Protein AF-A0A7X8WAV1-F1 (afdb_monomer_lite)

pLDDT: mean 70.82, std 13.36, range [43.78, 95.0]

Sequence (131 aa):
MRNRMIINSLVCFLCISCIRSDGENLIQEINNDFLERIELSKKHIIMNVGDEILLCDIITGKFFSDYENTIIITHYPSNITVPEYNWMSSDPMVAEIRDNKLIGIFPGEALLIVKVKGLDEEAICSVTVLE

Foldseek 3Di:
DPDPVVVVVVVVVVVVVVVVVVVVVVVVVVVVVVVVVVVLQDWAKEKDFDPDAWEADPVVLDTPVVPQRQIDIATRVRPDDPFDKDKDKPDVCQWDDDPRTIDGGDFDKIKMKIDTPPDPHIYIDIHGHDD

Radius of gyration: 26.81 Å; chains: 1; bounding box: 36×29×94 Å

Secondary structure (DSSP, 8-state):
--SHHHHHHHHHHHHHHHHHHHHHHHHHHHHHHHHHHHHHHS-EEEEEE-SPPEEEETTTTEE--SS--BEEEEEESS------EEEEES-TTTEEEETTEEEE-SSEEEEEEEEETT-S-EEEEEEEEE-

Structure (mmCIF, N/CA/C/O backbone):
data_AF-A0A7X8WAV1-F1
#
_entry.id   AF-A0A7X8WAV1-F1
#
loop_
_atom_site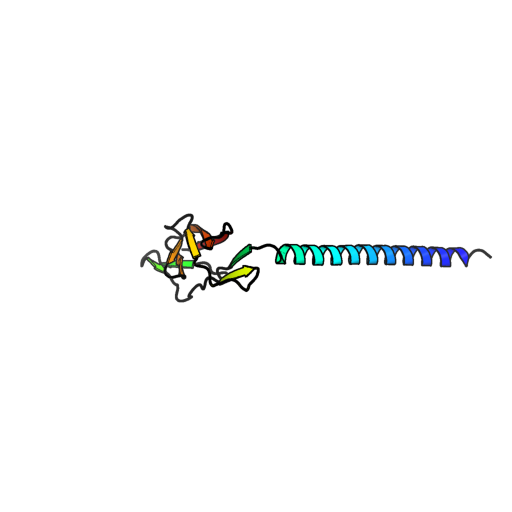.group_PDB
_atom_site.id
_atom_site.type_symbol
_atom_site.label_atom_id
_atom_site.label_alt_id
_atom_site.label_comp_id
_atom_site.label_asym_id
_atom_site.label_entity_id
_atom_site.label_seq_id
_atom_site.pdbx_PDB_ins_code
_atom_site.Cartn_x
_atom_site.Cartn_y
_atom_site.Cartn_z
_atom_site.occupancy
_atom_site.B_iso_or_equiv
_atom_site.auth_seq_id
_atom_site.auth_comp_id
_atom_site.auth_asym_id
_atom_site.auth_atom_id
_atom_site.pdbx_PDB_model_num
ATOM 1 N N . MET A 1 1 ? 14.905 15.978 73.393 1.00 45.62 1 MET A N 1
ATOM 2 C CA . MET A 1 1 ? 13.665 15.509 72.727 1.00 45.62 1 MET A CA 1
ATOM 3 C C . MET A 1 1 ? 13.384 16.327 71.459 1.00 45.62 1 MET A C 1
ATOM 5 O O . MET A 1 1 ? 12.458 17.123 71.447 1.00 45.62 1 MET A O 1
ATOM 9 N N . ARG A 1 2 ? 14.191 16.190 70.391 1.00 43.78 2 ARG A N 1
ATOM 10 C CA . ARG A 1 2 ? 13.973 16.956 69.143 1.00 43.78 2 ARG A CA 1
ATOM 11 C C . ARG A 1 2 ? 14.469 16.250 67.869 1.00 43.78 2 ARG A C 1
ATOM 13 O O . ARG A 1 2 ? 14.844 16.917 66.928 1.00 43.78 2 ARG A O 1
ATOM 20 N N . ASN A 1 3 ? 14.463 14.910 67.836 1.00 45.16 3 ASN A N 1
ATOM 21 C CA . ASN A 1 3 ? 14.879 14.135 66.648 1.00 45.16 3 ASN A CA 1
ATOM 22 C C . ASN A 1 3 ? 13.829 13.145 66.114 1.00 45.16 3 ASN A C 1
ATOM 24 O O . ASN A 1 3 ? 14.013 12.617 65.028 1.00 45.16 3 ASN A O 1
ATOM 28 N N . ARG A 1 4 ? 12.710 12.903 66.814 1.00 45.94 4 ARG A N 1
ATOM 29 C CA . ARG A 1 4 ? 11.646 12.005 66.308 1.00 45.94 4 ARG A CA 1
ATOM 30 C C . ARG A 1 4 ? 10.598 12.707 65.432 1.00 45.94 4 ARG A C 1
ATOM 32 O O . ARG A 1 4 ? 9.920 12.046 64.660 1.00 45.94 4 ARG A O 1
ATOM 39 N N . MET A 1 5 ? 10.493 14.036 65.510 1.00 45.38 5 MET A N 1
ATOM 40 C CA . MET A 1 5 ? 9.473 14.810 64.783 1.00 45.38 5 MET A CA 1
ATOM 41 C C . MET A 1 5 ? 9.882 15.127 63.333 1.00 45.38 5 MET A C 1
ATOM 43 O O . MET A 1 5 ? 9.029 15.203 62.457 1.00 45.38 5 MET A O 1
ATOM 47 N N . ILE A 1 6 ? 11.189 15.250 63.065 1.00 51.16 6 ILE A N 1
ATOM 48 C CA . ILE A 1 6 ? 11.727 15.562 61.728 1.00 51.16 6 ILE A CA 1
ATOM 49 C C . ILE A 1 6 ? 11.737 14.314 60.829 1.00 51.16 6 ILE A C 1
ATOM 51 O O . ILE A 1 6 ? 11.436 14.417 59.645 1.00 51.16 6 ILE A O 1
ATOM 55 N N . ILE A 1 7 ? 11.989 13.126 61.396 1.00 52.16 7 ILE A N 1
ATOM 56 C CA . ILE A 1 7 ? 12.009 11.855 60.649 1.00 52.16 7 ILE A CA 1
ATOM 57 C C . ILE A 1 7 ? 10.598 11.480 60.169 1.00 52.16 7 ILE A C 1
ATOM 59 O O . ILE A 1 7 ? 10.430 11.173 58.9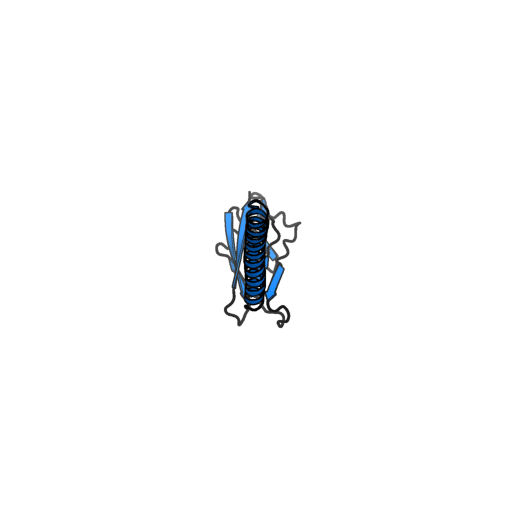96 1.00 52.16 7 ILE A O 1
ATOM 63 N N . ASN A 1 8 ? 9.571 11.594 61.024 1.00 50.69 8 ASN A N 1
ATOM 64 C CA . ASN A 1 8 ? 8.184 11.355 60.598 1.00 50.69 8 ASN A CA 1
ATOM 65 C C . ASN A 1 8 ? 7.717 12.361 59.533 1.00 50.69 8 ASN A C 1
ATOM 67 O O . ASN A 1 8 ? 6.972 11.987 58.637 1.00 50.69 8 ASN A O 1
ATOM 71 N N . SER A 1 9 ? 8.176 13.616 59.599 1.00 55.56 9 SER A N 1
ATOM 72 C CA . SER A 1 9 ? 7.830 14.636 58.602 1.00 55.56 9 SER A CA 1
ATOM 73 C C . SER A 1 9 ? 8.492 14.366 57.243 1.00 55.56 9 SER A C 1
ATOM 75 O O . SER A 1 9 ? 7.801 14.359 56.228 1.00 55.56 9 SER A O 1
ATOM 77 N N . LEU A 1 10 ? 9.798 14.057 57.201 1.00 56.84 10 LEU A N 1
ATOM 78 C CA . LEU A 1 10 ? 10.494 13.731 55.945 1.00 56.84 10 LEU A CA 1
ATOM 79 C C . LEU A 1 10 ? 9.969 12.449 55.286 1.00 56.84 10 LEU A C 1
ATOM 81 O O . LEU A 1 10 ? 9.836 12.418 54.066 1.00 56.84 10 LEU A O 1
ATOM 85 N N . VAL A 1 11 ? 9.645 11.415 56.072 1.00 58.19 11 VAL A N 1
ATOM 86 C CA . VAL A 1 11 ? 9.032 10.184 55.543 1.00 58.19 11 VAL A CA 1
ATOM 87 C C . VAL A 1 11 ? 7.658 10.494 54.943 1.00 58.19 11 VAL A C 1
ATOM 89 O O . VAL A 1 11 ? 7.381 10.056 53.833 1.00 58.19 11 VAL A O 1
ATOM 92 N N . CYS A 1 12 ? 6.838 11.328 55.595 1.00 56.00 12 CYS A N 1
ATOM 93 C CA . CYS A 1 12 ? 5.566 11.778 55.025 1.00 56.00 12 CYS A CA 1
ATOM 94 C C . CYS A 1 12 ? 5.748 12.563 53.717 1.00 56.00 12 CYS A C 1
ATOM 96 O O . CYS A 1 12 ? 5.014 12.309 52.768 1.00 56.00 12 CYS A O 1
ATOM 98 N N . PHE A 1 13 ? 6.720 13.478 53.625 1.00 57.41 13 PHE A N 1
ATOM 99 C CA . PHE A 1 13 ? 6.976 14.231 52.389 1.00 57.41 13 PHE A CA 1
ATOM 100 C C . PHE A 1 13 ? 7.430 13.332 51.235 1.00 57.41 13 PHE A C 1
ATOM 102 O O . PHE A 1 13 ? 6.928 13.496 50.126 1.00 57.41 13 PHE A O 1
ATOM 109 N N . LEU A 1 14 ? 8.313 12.363 51.503 1.00 56.88 14 LEU A 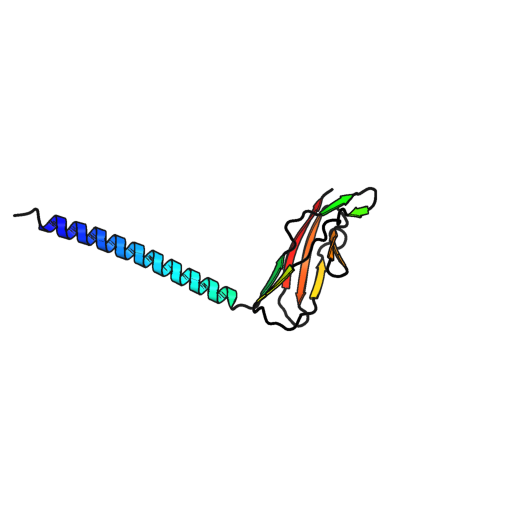N 1
ATOM 110 C CA . LEU A 1 14 ? 8.755 11.382 50.507 1.00 56.88 14 LEU A CA 1
ATOM 111 C C . LEU A 1 14 ? 7.594 10.483 50.055 1.00 56.88 14 LEU A C 1
ATOM 113 O O . LEU A 1 14 ? 7.403 10.285 48.858 1.00 56.88 14 LEU A O 1
ATOM 117 N N . CYS A 1 15 ? 6.761 10.009 50.987 1.00 55.31 15 CYS A N 1
ATOM 118 C CA . CYS A 1 15 ? 5.572 9.224 50.656 1.00 55.31 15 CYS A CA 1
ATOM 119 C C . CYS A 1 15 ? 4.562 10.029 49.828 1.00 55.31 15 CYS A C 1
ATOM 121 O O . CYS A 1 15 ? 4.050 9.510 48.844 1.00 55.31 15 CYS A O 1
ATOM 123 N N . ILE A 1 16 ? 4.304 11.296 50.169 1.00 60.53 16 ILE A N 1
ATOM 124 C CA . ILE A 1 16 ? 3.382 12.162 49.415 1.00 60.53 16 ILE A CA 1
ATOM 125 C C . ILE A 1 16 ? 3.928 12.453 48.013 1.00 60.53 16 ILE A C 1
ATOM 127 O O . ILE A 1 16 ? 3.154 12.456 47.059 1.00 60.53 16 ILE A O 1
ATOM 131 N N . SER A 1 17 ? 5.242 12.663 47.859 1.00 57.62 17 SER A N 1
ATOM 132 C CA . SER A 1 17 ? 5.842 12.847 46.533 1.00 57.62 17 SER A CA 1
ATOM 133 C C . SER A 1 17 ? 5.768 11.586 45.672 1.00 57.62 17 SER A C 1
ATOM 135 O O . SER A 1 17 ? 5.478 11.708 44.486 1.00 57.62 17 SER A O 1
ATOM 137 N N . CYS A 1 18 ? 5.952 10.393 46.253 1.00 54.22 18 CYS A N 1
ATOM 138 C CA . CYS A 1 18 ? 5.779 9.133 45.524 1.00 54.22 18 CYS A CA 1
ATOM 139 C C . CYS A 1 18 ? 4.312 8.918 45.137 1.00 54.22 18 CYS A C 1
ATOM 141 O O . CYS A 1 18 ? 4.033 8.698 43.971 1.00 54.22 18 CYS A O 1
ATOM 143 N N . ILE A 1 19 ? 3.366 9.114 46.065 1.00 61.75 19 ILE A N 1
ATOM 144 C CA . ILE A 1 19 ? 1.921 9.003 45.787 1.00 61.75 19 ILE A CA 1
ATOM 145 C C . ILE A 1 19 ? 1.492 9.981 44.686 1.00 61.75 19 ILE A C 1
ATOM 147 O O . ILE A 1 19 ? 0.677 9.637 43.833 1.00 61.75 19 ILE A O 1
ATOM 151 N N . ARG A 1 20 ? 2.035 11.204 44.690 1.00 61.31 20 ARG A N 1
ATOM 152 C CA . ARG A 1 20 ? 1.764 12.193 43.646 1.00 61.31 20 ARG A CA 1
ATOM 153 C C . ARG A 1 20 ? 2.348 11.769 42.298 1.00 61.31 20 ARG A C 1
ATOM 155 O O . ARG A 1 20 ? 1.641 11.869 41.306 1.00 61.31 20 ARG A O 1
ATOM 162 N N . SER A 1 21 ? 3.592 11.294 42.267 1.00 66.50 21 SER A N 1
ATOM 163 C CA . SER A 1 21 ? 4.234 10.813 41.037 1.00 66.50 21 SER A CA 1
ATOM 164 C C . SER A 1 21 ? 3.520 9.586 40.464 1.00 66.50 21 SER A C 1
ATOM 166 O O . SER A 1 21 ? 3.274 9.530 39.264 1.00 66.50 21 SER A O 1
ATOM 168 N N . ASP A 1 22 ? 3.147 8.631 41.316 1.00 69.12 22 ASP A N 1
ATOM 169 C CA . ASP A 1 22 ? 2.408 7.429 40.927 1.00 69.12 22 ASP A CA 1
ATOM 170 C C . ASP A 1 22 ? 1.005 7.798 40.426 1.00 69.12 22 ASP A C 1
ATOM 172 O O . ASP A 1 22 ? 0.546 7.282 39.412 1.00 69.12 22 ASP A O 1
ATOM 176 N N . GLY A 1 23 ? 0.338 8.750 41.088 1.00 67.94 23 GLY A N 1
ATOM 177 C CA . GLY A 1 23 ? -0.953 9.280 40.652 1.00 67.94 23 GLY A CA 1
ATOM 178 C C . GLY A 1 23 ? -0.887 10.012 39.309 1.00 67.94 23 GLY A C 1
ATOM 179 O O . GLY A 1 23 ? -1.766 9.822 38.473 1.00 67.94 23 GLY A O 1
ATOM 180 N N . GLU A 1 24 ? 0.150 10.821 39.073 1.00 73.44 24 GLU A N 1
ATOM 181 C CA . GLU A 1 24 ? 0.365 11.505 37.790 1.00 73.44 24 GLU A CA 1
ATOM 182 C C . GLU A 1 24 ? 0.642 10.499 36.655 1.00 73.44 24 GLU A C 1
ATOM 184 O O . GLU A 1 24 ? 0.060 10.641 35.578 1.00 73.44 24 GLU A O 1
ATOM 189 N N . ASN A 1 25 ? 1.420 9.438 36.907 1.00 71.75 25 ASN A N 1
ATOM 190 C CA . ASN A 1 25 ? 1.649 8.355 35.941 1.00 71.75 25 ASN A CA 1
ATOM 191 C C . ASN A 1 25 ? 0.360 7.579 35.620 1.00 71.75 25 ASN A C 1
ATOM 193 O O . ASN A 1 25 ? 0.046 7.367 34.452 1.00 71.75 25 ASN A O 1
ATOM 197 N N . LEU A 1 26 ? -0.437 7.222 36.634 1.00 69.88 26 LEU A N 1
ATOM 198 C CA . LEU A 1 26 ? -1.713 6.520 36.438 1.00 69.88 26 LEU A CA 1
ATOM 199 C C . LEU A 1 26 ? -2.719 7.356 35.636 1.00 69.88 26 LEU A C 1
ATOM 201 O O . LEU A 1 26 ? -3.432 6.827 34.786 1.00 69.88 26 LEU A O 1
ATOM 205 N N . ILE A 1 27 ? -2.777 8.669 35.880 1.00 74.88 27 ILE A N 1
ATOM 206 C CA . ILE A 1 27 ? -3.626 9.581 35.100 1.00 74.88 27 ILE A CA 1
ATOM 207 C C . ILE A 1 27 ? -3.171 9.612 33.637 1.00 74.88 27 ILE A C 1
ATOM 209 O O . ILE A 1 27 ? -4.011 9.602 32.740 1.00 74.88 27 ILE A O 1
ATOM 213 N N . GLN A 1 28 ? -1.862 9.631 33.380 1.00 72.81 28 GLN A N 1
ATOM 214 C CA . GLN A 1 28 ? -1.329 9.582 32.018 1.00 72.81 28 GLN A CA 1
ATOM 215 C C . GLN A 1 28 ? -1.661 8.260 31.319 1.00 72.81 28 GLN A C 1
ATOM 217 O O . GLN A 1 28 ? -2.124 8.288 30.183 1.00 72.81 28 GLN A O 1
ATOM 222 N N . GLU A 1 29 ? -1.500 7.122 31.992 1.00 75.75 29 GLU A N 1
ATOM 223 C CA . GLU A 1 29 ? -1.843 5.805 31.442 1.00 75.75 29 GLU A CA 1
ATOM 224 C C . GLU A 1 29 ? -3.336 5.692 31.101 1.00 75.75 29 GLU A C 1
ATOM 226 O O . GLU A 1 29 ? -3.680 5.270 29.999 1.00 75.75 29 GLU A O 1
ATOM 231 N N . ILE A 1 30 ? -4.225 6.143 31.995 1.00 77.81 30 ILE A N 1
ATOM 232 C CA . ILE A 1 30 ? -5.678 6.157 31.752 1.00 77.81 30 ILE A CA 1
ATOM 233 C C . ILE A 1 30 ? -6.031 7.076 30.579 1.00 77.81 30 ILE A C 1
ATOM 235 O O . ILE A 1 30 ? -6.861 6.722 29.743 1.00 77.81 30 ILE A O 1
ATOM 239 N N . ASN A 1 31 ? -5.411 8.256 30.503 1.00 81.19 31 ASN A N 1
ATOM 240 C CA . ASN A 1 31 ? -5.645 9.179 29.397 1.00 81.19 31 ASN A CA 1
ATOM 241 C C . ASN A 1 31 ? -5.174 8.580 28.067 1.00 81.19 31 ASN A C 1
ATOM 243 O O . ASN A 1 31 ? -5.882 8.705 27.071 1.00 81.19 31 ASN A O 1
ATOM 247 N N . ASN A 1 32 ? -4.026 7.900 28.050 1.00 72.25 32 ASN A N 1
ATOM 248 C CA . ASN A 1 32 ? -3.515 7.228 26.858 1.00 72.25 32 ASN A CA 1
ATOM 249 C C . ASN A 1 32 ? -4.446 6.087 26.410 1.00 72.25 32 ASN A C 1
ATOM 251 O O . ASN A 1 32 ? -4.805 6.045 25.237 1.00 72.25 32 ASN A O 1
ATOM 255 N N . ASP A 1 33 ? -4.914 5.235 27.332 1.00 81.94 33 ASP A N 1
ATOM 256 C CA . ASP A 1 33 ? -5.884 4.162 27.035 1.00 81.94 33 ASP A CA 1
ATOM 257 C C . ASP A 1 33 ? -7.216 4.729 26.514 1.00 81.94 33 ASP A C 1
ATOM 259 O O . ASP A 1 33 ? -7.790 4.224 25.549 1.00 81.94 33 ASP A O 1
ATOM 263 N N . PHE A 1 34 ? -7.706 5.828 27.097 1.00 78.31 34 PHE A N 1
ATOM 264 C CA . PHE A 1 34 ? -8.930 6.479 26.629 1.00 78.31 34 PHE A CA 1
ATOM 265 C C . PHE A 1 34 ? -8.776 7.074 25.222 1.00 78.31 34 PHE A C 1
ATOM 267 O O . PHE A 1 34 ? -9.679 6.934 24.394 1.00 78.31 34 PHE A O 1
ATOM 274 N N . LEU A 1 35 ? -7.638 7.709 24.931 1.00 72.50 35 LEU A N 1
ATOM 275 C CA . LEU A 1 35 ? -7.334 8.242 23.602 1.00 72.50 35 LEU A CA 1
ATOM 276 C C . LEU A 1 35 ? -7.206 7.125 22.559 1.00 72.50 35 LEU A C 1
ATOM 278 O O . LEU A 1 35 ? -7.766 7.258 21.472 1.00 72.50 35 LEU A O 1
ATOM 282 N N . GLU A 1 36 ? -6.558 6.010 22.901 1.00 71.94 36 GLU A N 1
ATOM 283 C CA . GLU A 1 36 ? -6.465 4.827 22.039 1.00 71.94 36 GLU A CA 1
ATOM 284 C C . GLU A 1 36 ? -7.858 4.265 21.717 1.00 71.94 36 GLU A C 1
ATOM 286 O O . GLU A 1 36 ? -8.184 4.019 20.556 1.00 71.94 36 GLU A O 1
ATOM 291 N N . ARG A 1 37 ? -8.741 4.151 22.718 1.00 71.06 37 ARG A N 1
ATOM 292 C CA . ARG A 1 37 ? -10.133 3.708 22.515 1.00 71.06 37 ARG A CA 1
ATOM 293 C C . ARG A 1 37 ? -10.943 4.662 21.645 1.00 71.06 37 ARG A C 1
ATOM 295 O O . ARG A 1 37 ? -11.750 4.200 20.840 1.00 71.06 37 ARG A O 1
ATOM 302 N N . ILE A 1 38 ? -10.757 5.973 21.803 1.00 70.94 38 ILE A N 1
ATOM 303 C CA . ILE A 1 38 ? -11.401 6.961 20.931 1.00 70.94 38 ILE A CA 1
ATOM 304 C C . ILE A 1 38 ? -10.916 6.778 19.494 1.00 70.94 38 ILE A C 1
ATOM 306 O O . ILE A 1 38 ? -11.746 6.748 18.587 1.00 70.94 38 ILE A O 1
ATOM 310 N N . GLU A 1 39 ? -9.613 6.621 19.278 1.00 67.44 39 GLU A N 1
ATOM 311 C CA . GLU A 1 39 ? -9.045 6.455 17.939 1.00 67.44 39 GLU A CA 1
ATOM 312 C C . GLU A 1 39 ? -9.532 5.164 17.268 1.00 67.44 39 GLU A C 1
ATOM 314 O O . GLU A 1 39 ? -9.990 5.191 16.128 1.00 67.44 39 GLU A O 1
ATOM 319 N N . LEU A 1 40 ? -9.580 4.059 18.015 1.00 63.75 40 LEU A N 1
ATOM 320 C CA . LEU A 1 40 ? -10.122 2.777 17.552 1.00 63.75 40 LEU A CA 1
ATOM 321 C C . LEU A 1 40 ? -11.640 2.806 17.300 1.00 63.75 40 LEU A C 1
ATOM 323 O O . LEU A 1 40 ? -12.161 1.950 16.584 1.00 63.75 40 LEU A O 1
ATOM 327 N N . SER A 1 41 ? -12.364 3.767 17.884 1.00 64.88 41 SER A N 1
ATOM 328 C CA . SER A 1 41 ? -13.800 3.962 17.641 1.00 64.88 41 SER A CA 1
ATOM 329 C C . SER A 1 41 ? -14.103 4.797 16.394 1.00 64.88 41 SER A C 1
ATOM 331 O O . SER A 1 41 ? -15.223 4.740 15.878 1.00 64.88 41 SER A O 1
ATOM 333 N N . LYS A 1 42 ? -13.126 5.566 15.892 1.00 70.38 42 LYS A N 1
ATOM 334 C CA . LYS A 1 42 ? -13.283 6.335 14.657 1.00 70.38 42 LYS A CA 1
ATOM 335 C C . LYS A 1 42 ? -13.246 5.391 13.470 1.00 70.38 42 LYS A C 1
ATOM 337 O O . LYS A 1 42 ? -12.404 4.499 13.383 1.00 70.38 42 LYS A O 1
ATOM 342 N N . LYS A 1 43 ? -14.145 5.625 12.523 1.00 67.75 43 LYS A N 1
ATOM 343 C CA . LYS A 1 43 ? -14.110 4.927 11.249 1.00 67.75 43 LYS A CA 1
ATOM 344 C C . LYS A 1 43 ? -12.903 5.413 10.456 1.00 67.75 43 LYS A C 1
ATOM 346 O O . LYS A 1 43 ? -12.769 6.611 10.262 1.00 67.75 43 LYS A O 1
ATOM 351 N N . HIS A 1 44 ? -12.043 4.500 10.029 1.00 70.94 44 HIS A N 1
ATOM 352 C CA . HIS A 1 44 ? -10.872 4.845 9.231 1.00 70.94 44 HIS A CA 1
ATOM 353 C C . HIS A 1 44 ? -10.419 3.656 8.381 1.00 70.94 44 HIS A C 1
ATOM 355 O O . HIS A 1 44 ? -10.766 2.499 8.652 1.00 70.94 44 HIS A O 1
ATOM 361 N N . ILE A 1 45 ? -9.660 3.965 7.331 1.00 72.38 45 ILE A N 1
ATOM 362 C CA . ILE A 1 45 ? -9.074 2.998 6.405 1.00 72.38 45 ILE A CA 1
ATOM 363 C C . ILE A 1 45 ? -7.560 3.138 6.503 1.00 72.38 45 ILE A C 1
ATOM 365 O O . ILE A 1 45 ? -7.035 4.248 6.490 1.00 72.38 45 ILE A O 1
ATOM 369 N N . ILE A 1 46 ? -6.862 2.012 6.588 1.00 74.88 46 ILE A N 1
ATOM 370 C CA . ILE A 1 46 ? -5.401 1.965 6.571 1.00 74.88 46 ILE A CA 1
ATOM 371 C C . ILE A 1 46 ? -4.986 1.180 5.334 1.00 74.88 46 ILE A C 1
ATOM 373 O O . ILE A 1 46 ? -5.425 0.042 5.142 1.00 74.88 46 ILE A O 1
ATOM 377 N N . MET A 1 47 ? -4.145 1.792 4.502 1.00 73.88 47 MET A N 1
ATOM 378 C CA . MET A 1 47 ? -3.474 1.122 3.395 1.00 73.88 47 MET A CA 1
ATOM 379 C C . MET A 1 47 ? -2.030 0.850 3.796 1.00 73.88 47 MET A C 1
ATOM 381 O O . MET A 1 47 ? -1.274 1.788 4.030 1.00 73.88 47 MET A O 1
ATOM 385 N N . ASN A 1 48 ? -1.656 -0.426 3.802 1.00 68.56 48 ASN A N 1
ATOM 386 C CA . ASN A 1 48 ? -0.269 -0.843 3.919 1.00 68.56 48 ASN A CA 1
ATOM 387 C C . ASN A 1 48 ? 0.151 -1.475 2.594 1.00 68.56 48 ASN A C 1
ATOM 389 O O . ASN A 1 48 ? -0.363 -2.523 2.193 1.00 68.56 48 ASN A O 1
ATOM 393 N N . VAL A 1 49 ? 1.084 -0.819 1.920 1.00 66.12 49 VAL A N 1
ATOM 394 C CA . VAL A 1 49 ? 1.925 -1.451 0.909 1.00 66.12 49 VAL A CA 1
ATOM 395 C C . VAL A 1 49 ? 3.103 -1.996 1.711 1.00 66.12 49 VAL A C 1
ATOM 397 O O . VAL A 1 49 ? 3.695 -1.230 2.470 1.00 66.12 49 VAL A O 1
ATOM 400 N N . GLY A 1 50 ? 3.369 -3.310 1.660 1.00 57.91 50 GLY A N 1
ATOM 401 C CA . GLY A 1 50 ? 4.567 -3.878 2.305 1.00 57.91 50 GLY A CA 1
ATOM 402 C C . GLY A 1 50 ? 5.791 -3.046 1.919 1.00 57.91 50 GLY A C 1
ATOM 403 O O . GLY A 1 50 ? 5.754 -2.470 0.840 1.00 57.91 50 GLY A O 1
ATOM 404 N N . ASP A 1 51 ? 6.787 -2.917 2.804 1.00 52.28 51 ASP A N 1
ATOM 405 C CA . ASP A 1 51 ? 7.901 -1.936 2.807 1.00 52.28 51 ASP A CA 1
ATOM 406 C C . ASP A 1 51 ? 8.810 -1.880 1.542 1.00 52.28 51 ASP A C 1
ATOM 408 O O . ASP A 1 51 ? 10.001 -1.571 1.614 1.00 52.28 51 ASP A O 1
ATOM 412 N N . GLU A 1 52 ? 8.305 -2.213 0.364 1.00 53.59 52 GLU A N 1
ATOM 413 C CA . GLU A 1 52 ? 9.057 -2.560 -0.816 1.00 53.59 52 GLU A CA 1
ATOM 414 C C . GLU A 1 52 ? 9.177 -1.384 -1.777 1.00 53.59 52 GLU A C 1
ATOM 416 O O . GLU A 1 52 ? 8.231 -0.882 -2.388 1.00 53.59 52 GLU A O 1
ATOM 421 N N . ILE A 1 53 ? 10.432 -0.998 -1.933 1.00 58.44 53 ILE A N 1
ATOM 422 C CA . ILE A 1 53 ? 10.944 -0.251 -3.061 1.00 58.44 53 ILE A CA 1
ATOM 423 C C . ILE A 1 53 ? 10.776 -1.096 -4.330 1.00 58.44 53 ILE A C 1
ATOM 425 O O . ILE A 1 53 ? 11.264 -2.225 -4.398 1.00 58.44 53 ILE A O 1
ATOM 429 N N . LEU A 1 54 ? 10.142 -0.533 -5.358 1.00 62.00 54 LEU A N 1
ATOM 430 C CA . LEU A 1 54 ? 9.996 -1.201 -6.651 1.00 62.00 54 LEU A CA 1
ATOM 431 C C . LEU A 1 54 ? 11.231 -0.932 -7.516 1.00 62.00 54 LEU A C 1
ATOM 433 O O . LEU A 1 54 ? 11.555 0.226 -7.765 1.00 62.00 54 LEU A O 1
ATOM 437 N N . LEU A 1 55 ? 11.899 -1.986 -7.992 1.00 57.31 55 LEU A N 1
ATOM 438 C CA . LEU A 1 55 ? 13.038 -1.893 -8.916 1.00 57.31 55 LEU A CA 1
ATOM 439 C C . LEU A 1 55 ? 12.566 -2.078 -10.369 1.00 57.31 55 LEU A C 1
ATOM 441 O O . LEU A 1 55 ? 11.884 -3.063 -10.686 1.00 57.31 55 LEU A O 1
ATOM 445 N N . CYS A 1 56 ? 12.932 -1.148 -11.255 1.00 50.91 56 CYS A N 1
ATOM 446 C CA . CYS A 1 56 ? 12.546 -1.156 -12.670 1.00 50.91 56 CYS A CA 1
ATOM 447 C C . CYS A 1 56 ? 13.759 -1.350 -13.598 1.00 50.91 56 CYS A C 1
ATOM 449 O O . CYS A 1 56 ? 14.695 -0.563 -13.565 1.00 50.91 56 CYS A O 1
ATOM 451 N N . ASP A 1 57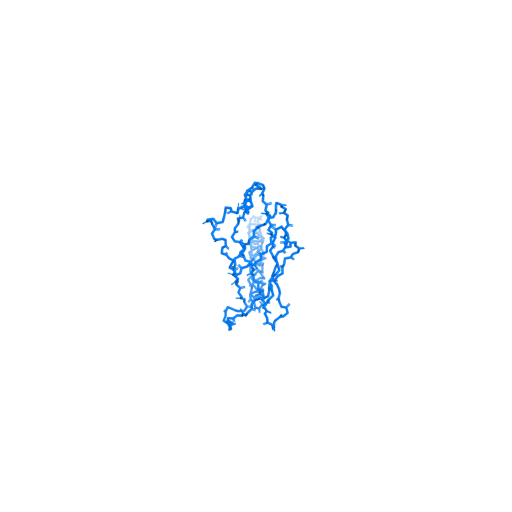 ? 13.725 -2.342 -14.499 1.00 54.94 57 ASP A N 1
ATOM 452 C CA . ASP A 1 57 ? 14.690 -2.412 -15.605 1.00 54.94 57 ASP A CA 1
ATOM 453 C C . ASP A 1 57 ? 14.270 -1.463 -16.743 1.00 54.94 57 ASP A C 1
ATOM 455 O O . ASP A 1 57 ? 13.344 -1.749 -17.509 1.00 54.94 57 ASP A O 1
ATOM 459 N N . ILE A 1 58 ? 14.998 -0.352 -16.892 1.00 51.28 58 ILE A N 1
ATOM 460 C CA . ILE A 1 58 ? 14.762 0.688 -17.908 1.00 51.28 58 ILE A CA 1
ATOM 461 C C . ILE A 1 58 ? 14.923 0.207 -19.361 1.00 51.28 58 ILE A C 1
ATOM 463 O O . ILE A 1 58 ? 14.417 0.853 -20.279 1.00 51.28 58 ILE A O 1
ATOM 467 N N . ILE A 1 59 ? 15.645 -0.896 -19.598 1.00 51.75 59 ILE A N 1
ATOM 468 C CA . ILE A 1 59 ? 15.945 -1.403 -20.947 1.00 51.75 59 ILE A CA 1
ATOM 469 C C . ILE A 1 59 ? 14.797 -2.275 -21.441 1.00 51.75 59 ILE A C 1
ATOM 471 O O . ILE A 1 59 ? 14.419 -2.216 -22.613 1.00 51.75 59 ILE A O 1
ATOM 475 N N . THR A 1 60 ? 14.248 -3.099 -20.552 1.00 58.88 60 THR A N 1
ATOM 476 C CA . THR A 1 60 ? 13.172 -4.034 -20.891 1.00 58.88 60 THR A CA 1
ATOM 477 C C . THR A 1 60 ? 11.785 -3.506 -20.526 1.00 58.88 60 THR A C 1
ATOM 479 O O . THR A 1 60 ? 10.792 -4.059 -21.000 1.00 58.88 60 THR A O 1
ATOM 482 N N . GLY A 1 61 ? 11.702 -2.453 -19.702 1.00 51.34 61 GLY A N 1
ATOM 483 C CA . GLY A 1 61 ? 10.455 -1.984 -19.092 1.00 51.34 61 GLY A CA 1
ATOM 484 C C . GLY A 1 61 ? 9.822 -3.043 -18.185 1.00 51.34 61 GLY A C 1
ATOM 485 O O . GLY A 1 61 ? 8.613 -3.018 -17.952 1.00 51.34 61 GLY A O 1
ATOM 486 N N . LYS A 1 62 ? 10.614 -4.037 -17.756 1.00 51.94 62 LYS A N 1
ATOM 487 C CA . LYS A 1 62 ? 10.157 -5.182 -16.978 1.00 51.94 62 LYS A CA 1
ATOM 488 C C . LYS A 1 62 ? 10.427 -4.914 -15.505 1.00 51.94 62 LYS A C 1
ATOM 490 O O . LYS A 1 62 ? 11.561 -4.700 -15.089 1.00 51.94 62 LYS A O 1
ATOM 495 N N . PHE A 1 63 ? 9.367 -4.974 -14.718 1.00 57.88 63 PHE A N 1
ATOM 496 C CA . PHE A 1 63 ? 9.448 -4.871 -13.268 1.00 57.88 63 PHE A CA 1
ATOM 497 C C . PHE A 1 63 ? 9.953 -6.189 -12.694 1.00 57.88 63 PHE A C 1
ATOM 499 O O . PHE A 1 63 ? 9.493 -7.266 -13.094 1.00 57.88 63 PHE A O 1
ATOM 506 N N . PHE A 1 64 ? 10.861 -6.113 -11.726 1.00 51.47 64 PHE A N 1
ATOM 507 C CA . PHE A 1 64 ? 11.137 -7.238 -10.838 1.00 51.47 64 PHE A CA 1
ATOM 508 C C . PHE A 1 64 ? 10.001 -7.300 -9.809 1.00 51.47 64 PHE A C 1
ATOM 510 O O . PHE A 1 64 ? 10.143 -6.895 -8.665 1.00 51.47 64 PHE A O 1
ATOM 517 N N . SER A 1 65 ? 8.818 -7.719 -10.264 1.00 48.09 65 SER A N 1
ATOM 518 C CA . SER A 1 65 ? 7.649 -7.992 -9.422 1.00 48.09 65 SER A CA 1
ATOM 519 C C . SER A 1 65 ? 7.479 -9.497 -9.199 1.00 48.09 65 SER A C 1
ATOM 521 O O . SER A 1 65 ? 6.355 -9.995 -9.116 1.00 48.09 65 SER A O 1
ATOM 523 N N . ASP A 1 66 ? 8.571 -10.265 -9.189 1.00 44.84 66 ASP A N 1
ATOM 524 C CA . ASP A 1 66 ? 8.507 -11.624 -8.644 1.00 44.84 66 ASP A CA 1
ATOM 525 C C . ASP A 1 66 ? 8.191 -11.599 -7.137 1.00 44.84 66 ASP A C 1
ATOM 527 O O . ASP A 1 66 ? 7.701 -12.592 -6.600 1.00 44.84 66 ASP A O 1
ATOM 531 N N . TYR A 1 67 ? 8.329 -10.431 -6.503 1.00 48.91 67 TYR A N 1
ATOM 532 C CA . TYR A 1 67 ? 7.583 -10.043 -5.314 1.00 48.91 67 TYR A CA 1
ATOM 533 C C . TYR A 1 67 ? 6.214 -9.467 -5.704 1.00 48.91 67 TYR A C 1
ATOM 535 O O . TYR A 1 67 ? 6.078 -8.331 -6.163 1.00 48.91 67 TYR A O 1
ATOM 543 N N . GLU A 1 68 ? 5.164 -10.273 -5.540 1.00 53.25 68 GLU A N 1
ATOM 544 C CA . GLU A 1 68 ? 3.790 -9.776 -5.562 1.00 53.25 68 GLU A CA 1
ATOM 545 C C . GLU A 1 68 ? 3.585 -8.855 -4.355 1.00 53.25 68 GLU A C 1
ATOM 547 O O . GLU A 1 68 ? 3.251 -9.313 -3.260 1.00 53.25 68 GLU A O 1
ATOM 552 N N . ASN A 1 69 ? 3.782 -7.549 -4.553 1.00 63.97 69 ASN A N 1
ATOM 553 C CA . ASN A 1 69 ? 3.496 -6.560 -3.525 1.00 63.97 69 ASN A CA 1
ATOM 554 C C . ASN A 1 69 ? 1.999 -6.546 -3.232 1.00 63.97 69 ASN A C 1
ATOM 556 O O . ASN A 1 69 ? 1.184 -5.963 -3.953 1.00 63.97 69 ASN A O 1
ATOM 560 N N . THR A 1 70 ? 1.638 -7.282 -2.186 1.00 66.31 70 THR A N 1
ATOM 561 C CA . THR A 1 70 ? 0.260 -7.454 -1.758 1.00 66.31 70 THR A CA 1
ATOM 562 C C . THR A 1 70 ? -0.151 -6.203 -1.008 1.00 66.31 70 THR A C 1
ATOM 564 O O . THR A 1 70 ? 0.427 -5.863 0.023 1.00 66.31 70 THR A O 1
ATOM 567 N N . ILE A 1 71 ? -1.169 -5.519 -1.519 1.00 73.88 71 ILE A N 1
ATOM 568 C CA . ILE A 1 71 ? -1.722 -4.351 -0.849 1.00 73.88 71 ILE A CA 1
ATOM 569 C C . ILE A 1 71 ? -2.697 -4.839 0.213 1.00 73.88 71 ILE A C 1
ATOM 571 O O . ILE A 1 71 ? -3.689 -5.505 -0.096 1.00 73.88 71 ILE A O 1
ATOM 575 N N . ILE A 1 72 ? -2.418 -4.511 1.470 1.00 76.94 72 ILE A N 1
ATOM 576 C CA . ILE A 1 72 ? -3.269 -4.885 2.594 1.00 76.94 72 ILE A CA 1
ATOM 577 C C . ILE A 1 72 ? -4.083 -3.661 2.991 1.00 76.94 72 ILE A C 1
ATOM 579 O O . ILE A 1 72 ? -3.541 -2.647 3.431 1.00 76.94 72 ILE A O 1
ATOM 583 N N . ILE A 1 73 ? -5.405 -3.772 2.857 1.00 76.12 73 ILE A N 1
ATOM 584 C CA . ILE A 1 73 ? -6.339 -2.750 3.323 1.00 76.12 73 ILE A CA 1
ATOM 585 C C . ILE A 1 73 ? -7.007 -3.246 4.595 1.00 76.12 73 ILE A C 1
ATOM 587 O O . ILE A 1 73 ? -7.641 -4.303 4.604 1.00 76.12 73 ILE A O 1
ATOM 591 N N . THR A 1 74 ? -6.889 -2.457 5.658 1.00 78.00 74 THR A N 1
ATOM 592 C CA . THR A 1 74 ? -7.553 -2.723 6.935 1.00 78.00 74 THR A CA 1
ATOM 593 C C . THR A 1 74 ? -8.615 -1.665 7.191 1.00 78.00 74 THR A C 1
ATOM 595 O O . THR A 1 74 ? -8.392 -0.478 6.952 1.00 78.00 74 THR A O 1
ATOM 598 N N . HIS A 1 75 ? -9.770 -2.105 7.688 1.00 74.62 75 HIS A N 1
ATOM 599 C CA . HIS A 1 75 ? -10.903 -1.246 8.023 1.00 74.62 75 HIS A CA 1
ATOM 600 C C . HIS A 1 75 ? -11.195 -1.305 9.505 1.00 74.62 75 HIS A C 1
ATOM 602 O O . HIS A 1 75 ? -11.167 -2.386 10.098 1.00 74.62 75 HIS A O 1
ATOM 608 N N . TYR A 1 76 ? -11.570 -0.162 10.065 1.00 73.19 76 TYR A N 1
ATOM 609 C CA . TYR A 1 76 ? -12.129 -0.089 11.405 1.00 73.19 76 TYR A CA 1
ATOM 610 C C . TYR A 1 76 ? -13.498 0.598 11.369 1.00 73.19 76 TYR A C 1
ATOM 612 O O . TYR A 1 76 ? -13.621 1.679 10.790 1.00 73.19 76 TYR A O 1
ATOM 620 N N . PRO A 1 77 ? -14.547 -0.015 11.956 1.00 72.19 77 PRO A N 1
ATOM 621 C CA . PRO A 1 77 ? -14.579 -1.376 12.511 1.00 72.19 77 PRO A CA 1
ATOM 622 C C . PRO A 1 77 ? -14.368 -2.454 11.428 1.00 72.19 77 PRO A C 1
ATOM 624 O O . PRO A 1 77 ? -14.756 -2.270 10.280 1.00 72.19 77 PRO A O 1
ATOM 627 N N . SER A 1 78 ? -13.779 -3.595 11.794 1.00 69.88 78 SER A N 1
ATOM 628 C CA . SER A 1 78 ? -13.352 -4.639 10.841 1.00 69.88 78 SER A CA 1
ATOM 629 C C . SER A 1 78 ? -14.494 -5.408 10.170 1.00 69.88 78 SER A C 1
ATOM 631 O O . SER A 1 78 ? -14.302 -6.005 9.113 1.00 69.88 78 SER A O 1
ATOM 633 N N . ASN A 1 79 ? -15.694 -5.386 10.755 1.00 68.38 79 ASN A N 1
ATOM 634 C CA . ASN A 1 79 ? -16.868 -6.080 10.231 1.00 68.38 79 ASN A CA 1
ATOM 635 C C . ASN A 1 79 ? -17.671 -5.182 9.278 1.00 68.38 79 ASN A C 1
ATOM 637 O O . ASN A 1 79 ? -18.769 -4.728 9.608 1.00 68.38 79 ASN A O 1
ATOM 641 N N . ILE A 1 80 ? -17.103 -4.906 8.106 1.00 65.75 80 ILE A N 1
ATOM 642 C CA . ILE A 1 80 ? -17.799 -4.232 7.006 1.00 65.75 80 ILE A CA 1
ATOM 643 C C . ILE A 1 80 ? -18.012 -5.205 5.844 1.00 65.75 80 ILE A C 1
ATOM 645 O O . ILE A 1 80 ? -17.176 -6.066 5.575 1.00 65.75 80 ILE A O 1
ATOM 649 N N . THR A 1 81 ? -19.136 -5.072 5.136 1.00 71.62 81 THR A N 1
ATOM 650 C CA . THR A 1 81 ? -19.352 -5.751 3.850 1.00 71.62 81 THR A CA 1
ATOM 651 C C . THR A 1 81 ? -18.188 -5.415 2.922 1.00 71.62 81 THR A C 1
ATOM 653 O O . THR A 1 81 ? -17.871 -4.232 2.809 1.00 71.62 81 THR A O 1
ATOM 656 N N . VAL A 1 82 ? -17.566 -6.427 2.297 1.00 63.34 82 VAL A N 1
ATOM 657 C CA . VAL A 1 82 ? -16.362 -6.280 1.455 1.00 63.34 82 VAL A CA 1
ATOM 658 C C . VAL A 1 82 ? -16.518 -5.067 0.532 1.00 63.34 82 VAL A C 1
ATOM 660 O O . VAL A 1 82 ? -17.353 -5.107 -0.376 1.00 63.34 82 VAL A O 1
ATOM 663 N N . PRO A 1 83 ? -15.781 -3.975 0.783 1.00 70.56 83 PRO A N 1
ATOM 664 C CA . PRO A 1 83 ? -15.976 -2.757 0.025 1.00 70.56 83 PRO A CA 1
ATOM 665 C C . PRO A 1 83 ? -15.325 -2.868 -1.353 1.00 70.56 83 PRO A C 1
ATOM 667 O O . PRO A 1 83 ? -14.227 -3.401 -1.498 1.00 70.56 83 PRO A O 1
ATOM 670 N N . GLU A 1 84 ? -15.988 -2.321 -2.368 1.00 81.75 84 GLU A N 1
ATOM 671 C CA . GLU A 1 84 ? -15.326 -2.003 -3.633 1.00 81.75 84 GLU A CA 1
ATOM 672 C C . GLU A 1 84 ? -14.388 -0.808 -3.417 1.00 81.75 84 GLU A C 1
ATOM 674 O O . GLU A 1 84 ? -14.768 0.180 -2.780 1.00 81.75 84 GLU A O 1
ATOM 679 N N . TYR A 1 85 ? -13.176 -0.885 -3.963 1.00 84.25 85 TYR A N 1
ATOM 680 C CA . TYR A 1 85 ? -12.168 0.167 -3.855 1.00 84.25 85 TYR A CA 1
ATOM 681 C C . TYR A 1 85 ? -12.005 0.908 -5.175 1.00 84.25 85 TYR A C 1
ATOM 683 O O . TYR A 1 85 ? -11.930 0.292 -6.236 1.00 84.25 85 TYR A O 1
ATOM 691 N N . ASN A 1 86 ? -11.889 2.228 -5.088 1.00 87.75 86 ASN A N 1
ATOM 692 C CA . ASN A 1 86 ? -11.445 3.073 -6.183 1.00 87.75 86 ASN A CA 1
ATOM 693 C C . ASN A 1 86 ? -10.007 3.503 -5.910 1.00 87.75 86 ASN A C 1
ATOM 695 O O . ASN A 1 86 ? -9.708 3.994 -4.821 1.00 87.75 86 ASN A O 1
ATOM 699 N N . TRP A 1 87 ? -9.148 3.332 -6.908 1.00 87.69 87 TRP A N 1
ATOM 700 C CA . TRP A 1 87 ? -7.732 3.661 -6.832 1.00 87.69 87 TRP A CA 1
ATOM 701 C C . TRP A 1 87 ? -7.415 4.871 -7.694 1.00 87.69 87 TRP A C 1
ATOM 703 O O . TRP A 1 87 ? -7.956 5.028 -8.789 1.00 87.69 87 TRP A O 1
ATOM 713 N N . MET A 1 88 ? -6.507 5.700 -7.205 1.00 90.88 88 MET A N 1
ATOM 714 C CA . MET A 1 88 ? -5.939 6.817 -7.939 1.00 90.88 88 MET A CA 1
ATOM 715 C C . MET A 1 88 ? -4.445 6.893 -7.644 1.00 90.88 88 MET A C 1
ATOM 717 O O . MET A 1 88 ? -4.023 6.671 -6.512 1.00 90.88 88 MET A O 1
ATOM 721 N N . SER A 1 89 ? -3.657 7.211 -8.666 1.00 91.94 89 SER A N 1
ATOM 722 C CA . SER A 1 89 ? -2.243 7.546 -8.519 1.00 91.94 89 SER A CA 1
ATOM 723 C C . SER A 1 89 ? -2.045 9.026 -8.815 1.00 91.94 89 SER A C 1
ATOM 725 O O . SER A 1 89 ? -2.653 9.550 -9.752 1.00 91.94 89 SER A O 1
ATOM 727 N N . SER A 1 90 ? -1.204 9.701 -8.032 1.00 95.00 90 SER A N 1
ATOM 728 C CA . SER A 1 90 ? -0.791 11.077 -8.324 1.00 95.00 90 SER A CA 1
ATOM 729 C C . SER A 1 90 ? 0.062 11.171 -9.586 1.00 95.00 90 SER A C 1
ATOM 731 O O . SER A 1 90 ? 0.056 12.210 -10.239 1.00 95.00 90 SER A O 1
ATOM 733 N N . ASP A 1 91 ? 0.789 10.101 -9.915 1.00 93.38 91 ASP A N 1
ATOM 734 C CA . ASP A 1 91 ? 1.570 9.986 -11.140 1.00 93.38 91 ASP A CA 1
ATOM 735 C C . ASP A 1 91 ? 1.453 8.557 -11.700 1.00 93.38 91 ASP A C 1
ATOM 737 O O . ASP A 1 91 ? 2.235 7.668 -11.340 1.00 93.38 91 ASP A O 1
ATOM 741 N N . PRO A 1 92 ? 0.471 8.315 -12.591 1.00 89.81 92 PRO A N 1
ATOM 742 C CA . PRO A 1 92 ? 0.292 7.023 -13.244 1.00 89.81 92 PRO A CA 1
ATOM 743 C C . PRO A 1 92 ? 1.474 6.598 -14.117 1.00 89.81 92 PRO A C 1
ATOM 745 O O . PRO A 1 92 ? 1.525 5.440 -14.506 1.00 89.81 92 PRO A O 1
ATOM 748 N N . MET A 1 93 ? 2.404 7.502 -14.453 1.00 88.81 93 MET A N 1
ATOM 749 C CA . MET A 1 93 ? 3.632 7.154 -15.169 1.00 88.81 93 MET A CA 1
ATOM 750 C C . MET A 1 93 ? 4.712 6.634 -14.218 1.00 88.81 93 MET A C 1
ATOM 752 O O . MET A 1 93 ? 5.620 5.948 -14.666 1.00 88.81 93 MET A O 1
ATOM 756 N N . VAL A 1 94 ? 4.629 6.923 -12.919 1.00 87.06 94 VAL A N 1
ATOM 757 C CA . VAL A 1 94 ? 5.553 6.389 -11.910 1.00 87.06 94 VAL A CA 1
ATOM 758 C C . VAL A 1 94 ? 5.004 5.104 -11.304 1.00 87.06 94 VAL A C 1
ATOM 760 O O . VAL A 1 94 ? 5.719 4.110 -11.265 1.00 87.06 94 VAL A O 1
ATOM 763 N N . ALA A 1 95 ? 3.744 5.079 -10.866 1.00 85.75 95 ALA A N 1
ATOM 764 C CA . ALA A 1 95 ? 3.131 3.875 -10.307 1.00 85.75 95 ALA A CA 1
ATOM 765 C C . ALA A 1 95 ? 1.609 3.871 -10.473 1.00 85.75 95 ALA A C 1
ATOM 767 O O . ALA A 1 95 ? 0.965 4.917 -10.416 1.00 85.75 95 ALA A O 1
ATOM 768 N N . GLU A 1 96 ? 1.006 2.692 -10.610 1.00 86.31 96 GLU A N 1
ATOM 769 C CA . GLU A 1 96 ? -0.448 2.528 -10.642 1.00 86.31 96 GLU A CA 1
ATOM 770 C C . GLU A 1 96 ? -0.912 1.166 -10.109 1.00 86.31 96 GLU A C 1
ATOM 772 O O . GLU A 1 96 ? -0.120 0.242 -9.919 1.00 86.31 96 GLU A O 1
ATOM 777 N N . ILE A 1 97 ? -2.222 1.036 -9.879 1.00 84.31 97 ILE A N 1
ATOM 778 C CA . ILE A 1 97 ? -2.852 -0.223 -9.474 1.00 84.31 97 ILE A CA 1
ATOM 779 C C . ILE A 1 97 ? -3.565 -0.852 -10.666 1.00 84.31 97 ILE A C 1
ATOM 781 O O . ILE A 1 97 ? -4.502 -0.263 -11.206 1.00 84.31 97 ILE A O 1
ATOM 785 N N . ARG A 1 98 ? -3.180 -2.078 -11.033 1.00 80.00 98 ARG A N 1
ATOM 786 C CA . ARG A 1 98 ? -3.915 -2.908 -12.003 1.00 80.00 98 ARG A CA 1
ATOM 787 C C . ARG A 1 98 ? -4.256 -4.249 -11.366 1.00 80.00 98 ARG A C 1
ATOM 789 O O . ARG A 1 98 ? -3.396 -4.871 -10.752 1.00 80.00 98 ARG A O 1
ATOM 796 N N . ASP A 1 99 ? -5.508 -4.683 -11.493 1.00 77.00 99 ASP A N 1
ATOM 797 C CA . ASP A 1 99 ? -5.996 -5.966 -10.960 1.00 77.00 99 ASP A CA 1
ATOM 798 C C . ASP A 1 99 ? -5.644 -6.202 -9.475 1.00 77.00 99 ASP A C 1
ATOM 800 O O . ASP A 1 99 ? -5.225 -7.289 -9.079 1.00 77.00 99 ASP A O 1
ATOM 804 N N . ASN A 1 100 ? -5.803 -5.165 -8.643 1.00 74.38 100 ASN A N 1
ATOM 805 C CA . ASN A 1 100 ? -5.443 -5.144 -7.214 1.00 74.38 100 ASN A CA 1
ATOM 806 C C . ASN A 1 100 ? -3.947 -5.362 -6.909 1.00 74.38 100 ASN A C 1
ATOM 808 O O . ASN A 1 100 ? -3.596 -5.661 -5.767 1.00 74.38 100 ASN A O 1
ATOM 812 N N . LYS A 1 101 ? -3.063 -5.191 -7.896 1.00 77.31 101 LYS A N 1
ATOM 813 C CA . LYS A 1 101 ? -1.608 -5.246 -7.728 1.00 77.31 101 LYS A CA 1
ATOM 814 C C . LYS A 1 101 ? -0.992 -3.878 -7.972 1.00 77.31 101 LYS A C 1
ATOM 816 O O . LYS A 1 101 ? -1.401 -3.166 -8.889 1.00 77.31 101 LYS A O 1
ATOM 821 N N . LEU A 1 102 ? 0.007 -3.538 -7.164 1.00 81.69 102 LEU A N 1
ATOM 822 C CA . LEU A 1 102 ? 0.830 -2.354 -7.371 1.00 81.69 102 LEU A CA 1
ATOM 823 C C . LEU A 1 102 ? 1.859 -2.611 -8.474 1.00 81.69 102 LEU A C 1
ATOM 825 O O . LEU A 1 102 ? 2.600 -3.590 -8.424 1.00 81.69 102 LEU A O 1
ATOM 829 N N . ILE A 1 103 ? 1.900 -1.715 -9.455 1.00 80.44 103 ILE A N 1
ATOM 830 C CA . ILE A 1 103 ? 2.836 -1.725 -10.574 1.00 80.44 103 ILE A CA 1
ATOM 831 C C . ILE A 1 103 ? 3.595 -0.396 -10.566 1.00 80.44 103 ILE A C 1
ATOM 833 O O . ILE A 1 103 ? 2.992 0.657 -10.756 1.00 80.44 103 ILE A O 1
ATOM 837 N N . GLY A 1 104 ? 4.910 -0.438 -10.356 1.00 80.88 104 GLY A N 1
ATOM 838 C CA . GLY A 1 104 ? 5.799 0.685 -10.683 1.00 80.88 104 GLY A CA 1
ATOM 839 C C . GLY A 1 104 ? 5.985 0.748 -12.197 1.00 80.88 104 GLY A C 1
ATOM 840 O O . GLY A 1 104 ? 5.812 -0.275 -12.842 1.00 80.88 104 GLY A O 1
ATOM 841 N N . ILE A 1 105 ? 6.283 1.909 -12.777 1.00 81.69 105 ILE A N 1
ATOM 842 C CA . ILE A 1 105 ? 6.455 2.103 -14.227 1.00 81.69 105 ILE A CA 1
ATOM 843 C C . ILE A 1 105 ? 7.775 2.818 -14.520 1.00 81.69 105 ILE A C 1
ATOM 845 O O . ILE A 1 105 ? 8.674 2.217 -15.109 1.00 81.69 105 ILE A O 1
ATOM 849 N N . PHE A 1 106 ? 7.921 4.066 -14.078 1.00 82.62 106 PHE A N 1
ATOM 850 C CA . PHE A 1 106 ? 9.169 4.822 -14.169 1.00 82.62 106 PHE A CA 1
ATOM 851 C C . PHE A 1 106 ? 9.722 5.139 -12.776 1.00 82.62 106 PHE A C 1
ATOM 853 O O . PHE A 1 106 ? 8.934 5.334 -11.850 1.00 82.62 106 PHE A O 1
ATOM 860 N N . PRO A 1 107 ? 11.058 5.216 -12.622 1.00 84.19 107 PRO A N 1
ATOM 861 C CA . PRO A 1 107 ? 11.680 5.684 -11.392 1.00 84.19 107 PRO A CA 1
ATOM 862 C C . PRO A 1 107 ? 11.140 7.054 -10.975 1.00 84.19 107 PRO A C 1
ATOM 864 O O . PRO A 1 107 ? 10.991 7.954 -11.805 1.00 84.19 107 PRO A O 1
ATOM 867 N N . GLY A 1 108 ? 10.850 7.210 -9.688 1.00 87.38 108 GLY A N 1
ATOM 868 C CA . GLY A 1 108 ? 10.227 8.411 -9.148 1.00 87.38 108 GLY A CA 1
ATOM 869 C C . GLY A 1 108 ? 9.382 8.139 -7.911 1.00 87.38 108 GLY A C 1
ATOM 870 O O . GLY A 1 108 ? 9.337 7.026 -7.390 1.00 87.38 108 GLY A O 1
ATOM 871 N N . GLU A 1 109 ? 8.696 9.176 -7.446 1.00 88.75 109 GLU A N 1
ATOM 872 C CA . GLU A 1 109 ? 7.786 9.108 -6.304 1.00 88.75 109 GLU A CA 1
ATOM 873 C C . GLU A 1 109 ? 6.341 9.316 -6.762 1.00 88.75 109 GLU A C 1
ATOM 875 O O . GLU A 1 109 ? 6.053 10.210 -7.559 1.00 88.75 109 GLU A O 1
ATOM 880 N N . ALA A 1 110 ? 5.427 8.501 -6.240 1.00 89.94 110 ALA A N 1
ATOM 881 C CA . ALA A 1 110 ? 3.995 8.614 -6.481 1.00 89.94 110 ALA A CA 1
ATOM 882 C C . ALA A 1 110 ? 3.204 8.399 -5.190 1.00 89.94 110 ALA A C 1
ATOM 884 O O . ALA A 1 110 ? 3.576 7.608 -4.325 1.00 89.94 110 ALA A O 1
ATOM 885 N N . LEU A 1 111 ? 2.069 9.083 -5.083 1.00 90.06 111 LEU A N 1
ATOM 886 C CA . LEU A 1 111 ? 1.079 8.861 -4.041 1.00 90.06 111 LEU A CA 1
ATOM 887 C C . LEU A 1 111 ? -0.039 7.986 -4.593 1.00 90.06 111 LEU A C 1
ATOM 889 O O . LEU A 1 111 ? -0.674 8.325 -5.593 1.00 90.06 111 LEU A O 1
ATOM 893 N N . LEU A 1 112 ? -0.311 6.887 -3.903 1.00 89.69 112 LEU A N 1
ATOM 894 C CA . LEU A 1 112 ? -1.465 6.038 -4.146 1.00 89.69 112 LEU A CA 1
ATOM 895 C C . LEU A 1 112 ? -2.567 6.403 -3.171 1.00 89.69 112 LEU A C 1
ATOM 897 O O . LEU A 1 112 ? -2.354 6.458 -1.963 1.00 89.69 112 LEU A O 1
ATOM 901 N N . ILE A 1 113 ? -3.756 6.625 -3.707 1.00 89.38 113 ILE A N 1
ATOM 902 C CA . ILE A 1 113 ? -4.939 7.017 -2.956 1.00 89.38 113 ILE A CA 1
ATOM 903 C C . ILE A 1 113 ? -5.988 5.937 -3.183 1.00 89.38 113 ILE A C 1
ATOM 905 O O . ILE A 1 113 ? -6.341 5.634 -4.327 1.00 89.38 113 ILE A O 1
ATOM 909 N N . VAL A 1 114 ? -6.492 5.353 -2.097 1.00 87.88 114 VAL A N 1
ATOM 910 C CA . VAL A 1 114 ? -7.627 4.429 -2.139 1.00 87.88 114 VAL A CA 1
ATOM 911 C C . VAL A 1 114 ? -8.820 5.032 -1.435 1.00 87.88 114 VAL A C 1
ATOM 913 O O . VAL A 1 114 ? -8.723 5.533 -0.315 1.00 87.88 114 VAL A O 1
ATOM 916 N N . LYS A 1 115 ? -9.972 4.923 -2.087 1.00 86.44 115 LYS A N 1
ATOM 917 C CA . LYS A 1 115 ? -11.261 5.310 -1.531 1.00 86.44 115 LYS A CA 1
ATOM 918 C C . LYS A 1 115 ? -12.201 4.122 -1.550 1.00 86.44 115 LYS A C 1
ATOM 920 O O . LYS A 1 115 ? -12.350 3.451 -2.573 1.00 86.44 115 LYS A O 1
ATOM 925 N N . VAL A 1 116 ? -12.877 3.876 -0.435 1.00 82.12 116 VAL A N 1
ATOM 926 C CA . VAL A 1 116 ? -13.960 2.890 -0.413 1.00 82.12 116 VAL A CA 1
ATOM 927 C C . VAL A 1 116 ? -15.187 3.478 -1.097 1.00 82.12 116 VAL A C 1
ATOM 929 O O . VAL A 1 116 ? -15.645 4.574 -0.773 1.00 82.12 116 VAL A O 1
ATOM 932 N N . LYS A 1 117 ? -15.760 2.734 -2.041 1.00 80.38 117 LYS A N 1
ATOM 933 C CA . LYS A 1 117 ? -16.976 3.138 -2.740 1.00 80.38 117 LYS A CA 1
ATOM 934 C C . LYS A 1 117 ? -18.126 3.339 -1.749 1.00 80.38 117 LYS A C 1
ATOM 936 O O . LYS A 1 117 ? -18.475 2.443 -0.986 1.00 80.38 117 LYS A O 1
ATOM 941 N N . GLY A 1 118 ? -18.734 4.523 -1.796 1.00 75.88 118 GLY A N 1
ATOM 942 C CA . GLY A 1 118 ? -19.854 4.892 -0.926 1.00 75.88 118 GLY A CA 1
ATOM 943 C C . GLY A 1 118 ? -19.452 5.399 0.460 1.00 75.88 118 GLY A C 1
ATOM 944 O O . GLY A 1 118 ? -20.336 5.664 1.269 1.00 75.88 118 GLY A O 1
ATOM 945 N N . LEU A 1 119 ? -18.153 5.552 0.735 1.00 75.69 119 LEU A N 1
ATOM 946 C CA . LEU A 1 119 ? -17.633 6.212 1.930 1.00 75.69 119 LEU A CA 1
ATOM 947 C C . LEU A 1 119 ? -16.812 7.436 1.541 1.00 75.69 119 LEU A C 1
ATOM 949 O O . LEU A 1 119 ? -16.252 7.481 0.450 1.00 75.69 119 LEU A O 1
ATOM 953 N N . ASP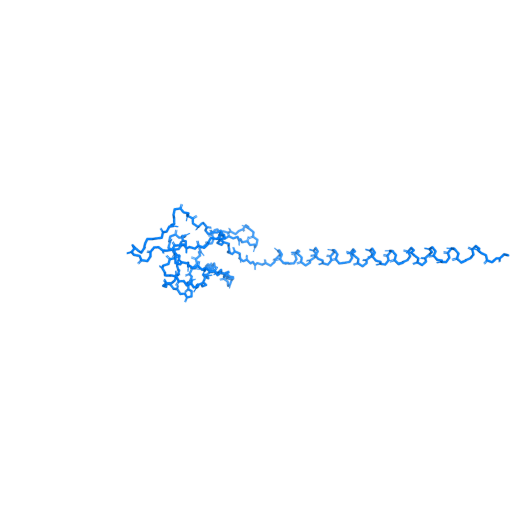 A 1 120 ? -16.737 8.410 2.444 1.00 78.00 120 ASP A N 1
ATOM 954 C CA . ASP A 1 120 ? -15.898 9.601 2.268 1.00 78.00 120 ASP A CA 1
ATOM 955 C C . ASP A 1 120 ? -14.469 9.416 2.787 1.00 78.00 120 ASP A C 1
ATOM 957 O O . ASP A 1 120 ? -13.620 10.260 2.533 1.00 78.00 120 ASP A O 1
ATOM 961 N N . GLU A 1 121 ? -14.203 8.288 3.443 1.00 80.44 121 GLU A N 1
ATOM 962 C CA . GLU A 1 121 ? -12.884 7.922 3.949 1.00 80.44 121 GLU A CA 1
ATOM 963 C C . GLU A 1 121 ? -11.934 7.536 2.808 1.00 80.44 121 GLU A C 1
ATOM 965 O O . GLU A 1 121 ? -12.301 6.789 1.889 1.00 80.44 121 GLU A O 1
ATOM 970 N N . GLU A 1 122 ? -10.690 7.992 2.914 1.00 84.62 122 GLU A N 1
ATOM 971 C CA . GLU A 1 122 ? -9.597 7.661 2.006 1.00 84.62 122 GLU A CA 1
ATOM 972 C C . GLU A 1 122 ? -8.329 7.304 2.785 1.00 84.62 122 GLU A C 1
ATOM 974 O O . GLU A 1 122 ? -8.125 7.757 3.910 1.00 84.62 122 GLU A O 1
ATOM 979 N N . ALA A 1 123 ? -7.479 6.479 2.179 1.00 84.62 123 ALA A N 1
ATOM 980 C CA . ALA A 1 123 ? -6.143 6.195 2.682 1.00 84.62 123 ALA A CA 1
ATOM 981 C C . ALA A 1 123 ? -5.113 6.502 1.597 1.00 84.62 123 ALA A C 1
ATOM 983 O O . ALA A 1 123 ? -5.347 6.248 0.413 1.00 84.62 123 ALA A O 1
ATOM 984 N N . ILE A 1 124 ? -3.974 7.046 2.020 1.00 86.06 124 ILE A N 1
ATOM 985 C CA . ILE A 1 124 ? -2.899 7.491 1.136 1.00 86.06 124 ILE A CA 1
ATOM 986 C C . ILE A 1 124 ? -1.627 6.732 1.501 1.00 86.06 124 ILE A C 1
ATOM 988 O O . ILE A 1 124 ? -1.301 6.599 2.679 1.00 86.06 124 ILE A O 1
ATOM 992 N N . CYS A 1 125 ? -0.902 6.264 0.491 1.00 83.88 125 CYS A N 1
ATOM 993 C CA . CYS A 1 125 ? 0.397 5.623 0.638 1.00 83.88 125 CYS A CA 1
ATOM 994 C C . CYS A 1 125 ? 1.405 6.258 -0.327 1.00 83.88 125 CYS A C 1
ATOM 996 O O . CYS A 1 125 ? 1.078 6.523 -1.482 1.00 83.88 125 CYS A O 1
ATOM 998 N N . SER A 1 126 ? 2.622 6.512 0.152 1.00 84.94 126 SER A N 1
ATOM 999 C CA . SER A 1 126 ? 3.730 6.994 -0.676 1.00 84.94 126 SER A CA 1
ATOM 1000 C C . SER A 1 126 ? 4.515 5.809 -1.216 1.00 84.94 126 SER A C 1
ATOM 1002 O O . SER A 1 126 ? 4.880 4.919 -0.452 1.00 84.94 126 SER A O 1
ATOM 1004 N N . VAL A 1 127 ? 4.807 5.822 -2.512 1.00 83.62 127 VAL A N 1
ATOM 1005 C CA . VAL A 1 127 ? 5.573 4.783 -3.200 1.00 83.62 127 VAL A CA 1
ATOM 1006 C C . VAL A 1 127 ? 6.755 5.417 -3.911 1.00 83.62 127 VAL A C 1
ATOM 1008 O O . VAL A 1 127 ? 6.613 6.434 -4.587 1.00 83.62 127 VAL A O 1
ATOM 1011 N N . THR A 1 128 ? 7.915 4.781 -3.779 1.00 84.25 128 THR A N 1
ATOM 1012 C CA . THR A 1 128 ? 9.140 5.165 -4.478 1.00 84.25 128 THR A CA 1
ATOM 1013 C C . THR A 1 128 ? 9.567 4.021 -5.388 1.00 84.25 128 THR A C 1
ATOM 1015 O O . THR A 1 128 ? 9.780 2.894 -4.936 1.00 84.25 128 THR A O 1
ATOM 1018 N 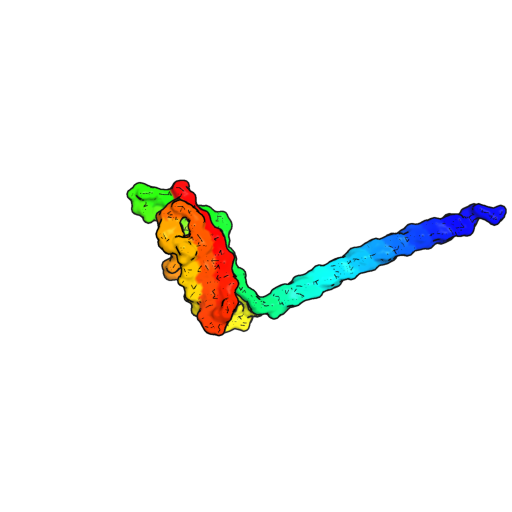N . VAL A 1 129 ? 9.691 4.320 -6.675 1.00 83.38 129 VAL A N 1
ATOM 1019 C CA . VAL A 1 129 ? 10.229 3.421 -7.696 1.00 83.38 129 VAL A CA 1
ATOM 1020 C C . VAL A 1 129 ? 11.682 3.810 -7.930 1.00 83.38 129 VAL A C 1
ATOM 1022 O O . VAL A 1 129 ? 11.972 4.974 -8.212 1.00 83.38 129 VAL A O 1
ATOM 1025 N N . LEU A 1 130 ? 12.596 2.857 -7.790 1.00 80.69 130 LEU A N 1
ATOM 1026 C CA . LEU A 1 130 ? 14.021 3.059 -8.034 1.00 80.69 130 LEU A CA 1
ATOM 1027 C C . LEU A 1 130 ? 14.444 2.533 -9.411 1.00 80.69 130 LEU A C 1
ATOM 1029 O O . LEU A 1 130 ? 13.773 1.692 -10.018 1.00 80.69 130 LEU A O 1
ATOM 1033 N N . GLU A 1 131 ? 15.575 3.074 -9.871 1.00 69.56 131 GLU A N 1
ATOM 1034 C CA . GLU A 1 131 ? 16.363 2.572 -11.006 1.00 69.56 131 GLU A CA 1
ATOM 1035 C C . GLU A 1 131 ? 16.998 1.202 -10.727 1.00 69.56 131 GLU A C 1
ATOM 1037 O O . GLU A 1 131 ? 17.324 0.912 -9.549 1.00 69.56 131 GLU A O 1
#